Protein AF-0000000078668892 (afdb_homodimer)

Solvent-accessible surface area (backbone atoms only — not comparable to full-atom values): 5995 Å² total; per-residue (Å²): 111,35,78,48,78,40,58,36,57,44,70,56,50,52,53,49,54,52,47,44,39,72,72,66,41,97,46,91,60,46,65,30,52,51,51,50,52,10,47,50,52,43,48,51,60,62,54,60,57,58,66,67,120,111,33,78,48,76,38,60,36,55,45,71,57,49,53,54,51,54,53,48,44,39,72,74,66,42,96,45,91,62,46,65,30,52,51,51,49,51,11,47,49,52,42,47,49,60,62,55,62,58,59,65,67,117

Foldseek 3Di:
DDDDDDDDDPVVVVVQVVVLCVVPNDDPCSSVVSVVVVVVVVCCVVVVVVPPD/DDDDDDDDDPVVVVVQVVVLCVVPNDDPCSSVVSVVVVVVVVCCVVVVVVVPD

Nearest PDB structures (foldseek):
  6xqi-assembly2_D  TM=6.007E-01  e=3.814E+00  Human immunodeficiency virus type 1 (NEW YORK-5 ISOLATE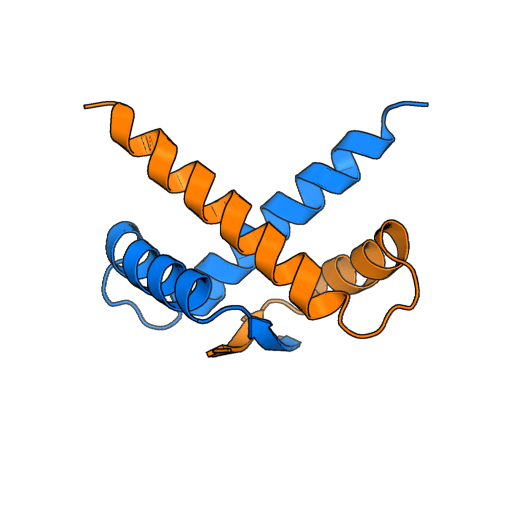)
  6xqi-assembly2_D  TM=6.011E-01  e=3.737E+00  Human immunodeficiency virus type 1 (NEW YORK-5 ISOLATE)

Secondary structure (DSSP, 8-state):
-EEEEEEE-HHHHHHHHHHHHHHH-S-TTHHHHHHHHHHHHHHHHHHHGGG--/-EEEEEEE-HHHHHHHHHHHHHHH-S-TTHHHHHHHHHHHHHHHHHHHGGGG-

Structure (mmCIF, N/CA/C/O backbone):
data_AF-0000000078668892-model_v1
#
loop_
_entity.id
_entity.type
_entity.pdbx_description
1 polymer 'XACb0070 ribbon-helix-helix domain-containing protein'
#
loop_
_atom_site.group_PDB
_atom_site.id
_atom_site.type_symbol
_atom_site.label_atom_id
_atom_site.label_alt_id
_atom_site.label_comp_id
_atom_site.label_asym_id
_atom_site.label_entity_id
_atom_site.label_seq_id
_atom_site.pdbx_PDB_ins_code
_atom_site.Cartn_x
_atom_site.Cartn_y
_atom_site.Cartn_z
_atom_site.occupancy
_atom_site.B_iso_or_equiv
_atom_site.auth_seq_id
_atom_site.auth_comp_id
_atom_site.auth_asym_id
_atom_site.auth_atom_id
_atom_site.pdbx_PDB_model_num
ATOM 1 N N . MET A 1 1 ? -7.309 -5.129 13.773 1 89.38 1 MET A N 1
ATOM 2 C CA . MET A 1 1 ? -6.977 -4.984 12.359 1 89.38 1 MET A CA 1
ATOM 3 C C . MET A 1 1 ? -7.723 -3.807 11.742 1 89.38 1 MET A C 1
ATOM 5 O O . MET A 1 1 ? -8.906 -3.596 12.023 1 89.38 1 MET A O 1
ATOM 9 N N . GLY A 1 2 ? -6.953 -2.893 11.133 1 88.94 2 GLY A N 1
ATOM 10 C CA . GLY A 1 2 ? -7.539 -1.763 10.422 1 88.94 2 GLY A CA 1
ATOM 11 C C . GLY A 1 2 ? -7.828 -2.055 8.961 1 88.94 2 GLY A C 1
ATOM 12 O O . GLY A 1 2 ? -7.293 -3.014 8.398 1 88.94 2 GLY A O 1
ATOM 13 N N . VAL A 1 3 ? -8.898 -1.413 8.445 1 93.5 3 VAL A N 1
ATOM 14 C CA . VAL A 1 3 ? -9.266 -1.571 7.039 1 93.5 3 VAL A CA 1
ATOM 15 C C . VAL A 1 3 ? -8.945 -0.29 6.273 1 93.5 3 VAL A C 1
ATOM 17 O O . VAL A 1 3 ? -9.25 0.812 6.738 1 93.5 3 VAL A O 1
ATOM 20 N N . ILE A 1 4 ? -8.273 -0.438 5.113 1 93.81 4 ILE A N 1
ATOM 21 C CA . ILE A 1 4 ? -7.969 0.696 4.246 1 93.81 4 ILE A CA 1
ATOM 22 C C . ILE A 1 4 ? -8.648 0.513 2.893 1 93.81 4 ILE A C 1
ATOM 24 O O . ILE A 1 4 ? -8.547 -0.55 2.277 1 93.81 4 ILE A O 1
ATOM 28 N N . THR A 1 5 ? -9.422 1.491 2.492 1 95.06 5 THR A N 1
ATOM 29 C CA . THR A 1 5 ? -10.031 1.573 1.169 1 95.06 5 THR A CA 1
ATOM 30 C C . THR A 1 5 ? -9.492 2.773 0.397 1 95.06 5 THR A C 1
ATOM 32 O O . THR A 1 5 ? -9.68 3.92 0.812 1 95.06 5 THR A O 1
ATOM 35 N N . VAL A 1 6 ? -8.789 2.443 -0.72 1 94.62 6 VAL A N 1
ATOM 36 C CA . VAL A 1 6 ? -8.125 3.529 -1.436 1 94.62 6 VAL A CA 1
ATOM 37 C C . VAL A 1 6 ? -8.312 3.346 -2.939 1 94.62 6 VAL A C 1
ATOM 39 O O . VAL A 1 6 ? -8.492 2.223 -3.416 1 94.62 6 VAL A O 1
ATOM 42 N N . LYS A 1 7 ? -8.391 4.516 -3.619 1 95.38 7 LYS A N 1
ATOM 43 C CA . LYS A 1 7 ? -8.414 4.523 -5.078 1 95.38 7 LYS A CA 1
ATOM 44 C C . LYS A 1 7 ? -7.02 4.766 -5.652 1 95.38 7 LYS A C 1
ATOM 46 O O . LYS A 1 7 ? -6.332 5.703 -5.246 1 95.38 7 LYS A O 1
ATOM 51 N N . ILE A 1 8 ? -6.645 3.877 -6.625 1 96.94 8 ILE A N 1
ATOM 52 C CA . ILE A 1 8 ? -5.336 4.008 -7.254 1 96.94 8 ILE A CA 1
ATOM 53 C C . ILE A 1 8 ? -5.469 3.842 -8.766 1 96.94 8 ILE A C 1
ATOM 55 O O . ILE A 1 8 ? -6.492 3.357 -9.25 1 96.94 8 ILE A O 1
ATOM 59 N N . PRO A 1 9 ? -4.461 4.348 -9.555 1 97.44 9 PRO A N 1
ATOM 60 C CA . PRO A 1 9 ? -4.508 4.148 -11.008 1 97.44 9 PRO A CA 1
ATOM 61 C C . PRO A 1 9 ? -4.699 2.684 -11.391 1 97.44 9 PRO A C 1
ATOM 63 O O . PRO A 1 9 ? -4.113 1.796 -10.773 1 97.44 9 PRO A O 1
ATOM 66 N N . ASP A 1 10 ? -5.543 2.453 -12.469 1 97.38 10 ASP A N 1
ATOM 67 C CA . ASP A 1 10 ? -5.871 1.104 -12.914 1 97.38 10 ASP A CA 1
ATOM 68 C C . ASP A 1 10 ? -4.613 0.321 -13.273 1 97.38 10 ASP A C 1
ATOM 70 O O . ASP A 1 10 ? -4.488 -0.86 -12.938 1 97.38 10 ASP A O 1
ATOM 74 N N . ASP A 1 11 ? -3.707 0.96 -13.961 1 97.25 11 ASP A N 1
ATOM 75 C CA . ASP A 1 11 ? -2.492 0.294 -14.422 1 97.25 11 ASP A CA 1
ATOM 76 C C . ASP A 1 11 ? -1.637 -0.167 -13.25 1 97.25 11 ASP A C 1
ATOM 78 O O . ASP A 1 11 ? -1.069 -1.261 -13.281 1 97.25 11 ASP A O 1
ATOM 82 N N . LEU A 1 12 ? -1.59 0.575 -12.203 1 98.12 12 LEU A N 1
ATOM 83 C CA . LEU A 1 12 ? -0.825 0.231 -11.016 1 98.12 12 LEU A CA 1
ATOM 84 C C . LEU A 1 12 ? -1.458 -0.949 -10.281 1 98.12 12 LEU A C 1
ATOM 86 O O . LEU A 1 12 ? -0.755 -1.86 -9.844 1 98.12 12 LEU A O 1
ATOM 90 N N . GLU A 1 13 ? -2.773 -0.894 -10.133 1 97.62 13 GLU A N 1
ATOM 91 C CA . GLU A 1 13 ? -3.508 -1.974 -9.477 1 97.62 13 GLU A CA 1
ATOM 92 C C . GLU A 1 13 ? -3.262 -3.309 -10.18 1 97.62 13 GLU A C 1
ATOM 94 O O . GLU A 1 13 ? -3.002 -4.32 -9.523 1 97.62 13 GLU A O 1
ATOM 99 N N . VAL A 1 14 ? -3.344 -3.27 -11.492 1 96.94 14 VAL A N 1
ATOM 100 C CA . VAL A 1 14 ? -3.186 -4.48 -12.289 1 96.94 14 VAL A CA 1
ATOM 101 C C . VAL A 1 14 ? -1.771 -5.031 -12.117 1 96.94 14 VAL A C 1
ATOM 103 O O . VAL A 1 14 ? -1.589 -6.227 -11.883 1 96.94 14 VAL A O 1
ATOM 106 N N . ARG A 1 15 ? -0.768 -4.203 -12.211 1 97.19 15 ARG A N 1
ATOM 107 C CA . ARG A 1 15 ? 0.623 -4.605 -12.039 1 97.19 15 ARG A CA 1
ATOM 108 C C . ARG A 1 15 ? 0.86 -5.172 -10.641 1 97.19 15 ARG A C 1
ATOM 110 O O . ARG A 1 15 ? 1.583 -6.16 -10.477 1 97.19 15 ARG A O 1
ATOM 117 N N . PHE A 1 16 ? 0.218 -4.52 -9.648 1 97.88 16 PHE A N 1
ATOM 118 C CA . PHE A 1 16 ? 0.379 -4.93 -8.258 1 97.88 16 PHE A CA 1
ATOM 119 C C . PHE A 1 16 ? -0.18 -6.332 -8.039 1 97.88 16 PHE A C 1
ATOM 121 O O . PHE A 1 16 ? 0.515 -7.207 -7.52 1 97.88 16 PHE A O 1
ATOM 128 N N . ARG A 1 17 ? -1.364 -6.605 -8.531 1 97.06 17 ARG A N 1
ATOM 129 C CA . ARG A 1 17 ? -2.02 -7.898 -8.359 1 97.06 17 ARG A CA 1
ATOM 130 C C . ARG A 1 17 ? -1.271 -9 -9.109 1 97.06 17 ARG A C 1
ATOM 132 O O . ARG A 1 17 ? -1.132 -10.117 -8.609 1 97.06 17 ARG A O 1
ATOM 139 N N . LYS A 1 18 ? -0.771 -8.633 -10.289 1 97.31 18 LYS A N 1
ATOM 140 C CA . LYS A 1 18 ? 0.005 -9.602 -11.062 1 97.31 18 LYS A CA 1
ATOM 141 C C . LYS A 1 18 ? 1.288 -9.984 -10.336 1 97.31 18 LYS A C 1
ATOM 143 O O . LYS A 1 18 ? 1.647 -11.164 -10.281 1 97.31 18 LYS A O 1
ATOM 148 N N . LYS A 1 19 ? 1.931 -9.039 -9.805 1 97.75 19 LYS A N 1
ATOM 149 C CA . LYS A 1 19 ? 3.199 -9.305 -9.125 1 97.75 19 LYS A CA 1
ATOM 150 C C . LYS A 1 19 ? 2.98 -10.07 -7.828 1 97.75 19 LYS A C 1
ATOM 152 O O . LYS A 1 19 ? 3.795 -10.922 -7.457 1 97.75 19 LYS A O 1
ATOM 157 N N . ILE A 1 20 ? 1.818 -9.805 -7.16 1 97.62 20 ILE A N 1
ATOM 158 C CA . ILE A 1 20 ? 1.479 -10.547 -5.949 1 97.62 20 ILE A CA 1
ATOM 159 C C . ILE A 1 20 ? 1.375 -12.039 -6.27 1 97.62 20 ILE A C 1
ATOM 161 O O . ILE A 1 20 ? 1.889 -12.875 -5.523 1 97.62 20 ILE A O 1
ATOM 165 N N . LEU A 1 21 ? 0.774 -12.297 -7.406 1 96.69 21 LEU A N 1
ATOM 166 C CA . LEU A 1 21 ? 0.648 -13.688 -7.84 1 96.69 21 LEU A CA 1
ATOM 167 C C . LEU A 1 21 ? 2.02 -14.305 -8.094 1 96.69 21 LEU A C 1
ATOM 169 O O . LEU A 1 21 ? 2.254 -15.461 -7.754 1 96.69 21 LEU A O 1
ATOM 173 N N . ASP A 1 22 ? 2.898 -13.484 -8.711 1 96.19 22 ASP A N 1
ATOM 174 C CA . ASP A 1 22 ? 4.246 -13.945 -9.016 1 96.19 22 ASP A CA 1
ATOM 175 C C . ASP A 1 22 ? 5.039 -14.234 -7.746 1 96.19 22 ASP A C 1
ATOM 177 O O . ASP A 1 22 ? 5.816 -15.188 -7.695 1 96.19 22 ASP A O 1
ATOM 181 N N . VAL A 1 23 ? 4.797 -13.469 -6.758 1 96.62 23 VAL A N 1
ATOM 182 C CA . VAL A 1 23 ? 5.617 -13.508 -5.551 1 96.62 23 VAL A CA 1
ATOM 183 C C . VAL A 1 23 ? 5.035 -14.523 -4.566 1 96.62 23 VAL A C 1
ATOM 185 O O . VAL A 1 23 ? 5.77 -15.312 -3.969 1 96.62 23 VAL A O 1
ATOM 188 N N . TYR A 1 24 ? 3.703 -14.562 -4.375 1 96.75 24 TYR A N 1
ATOM 189 C CA . TYR A 1 24 ? 3.086 -15.344 -3.311 1 96.75 24 TYR A CA 1
ATOM 190 C C . TYR A 1 24 ? 2.264 -16.484 -3.887 1 96.75 24 TYR A C 1
ATOM 192 O O . TYR A 1 24 ? 1.871 -17.406 -3.16 1 96.75 24 TYR A O 1
ATOM 200 N N . GLY A 1 25 ? 2.035 -16.438 -5.145 1 95.5 25 GLY A N 1
ATOM 201 C CA . GLY A 1 25 ? 1.087 -17.391 -5.711 1 95.5 25 GLY A CA 1
ATOM 202 C C . GLY A 1 25 ? -0.352 -17.078 -5.332 1 95.5 25 GLY A C 1
ATOM 203 O O . GLY A 1 25 ? -0.682 -15.953 -4.977 1 95.5 25 GLY A O 1
ATOM 204 N N . VAL A 1 26 ? -1.198 -18.109 -5.496 1 93 26 VAL A N 1
ATOM 205 C CA . VAL A 1 26 ? -2.607 -17.984 -5.145 1 93 26 VAL A CA 1
ATOM 206 C C . VAL A 1 26 ? -2.797 -18.266 -3.656 1 93 26 VAL A C 1
ATOM 208 O O . VAL A 1 26 ? -2.846 -19.438 -3.246 1 93 26 VAL A O 1
ATOM 211 N N . LYS A 1 27 ? -2.717 -17.234 -2.875 1 93.06 27 LYS A N 1
ATOM 212 C CA . LYS A 1 27 ? -2.811 -17.359 -1.424 1 93.06 27 LYS A CA 1
ATOM 213 C C . LYS A 1 27 ? -3.822 -16.375 -0.846 1 93.06 27 LYS A C 1
ATOM 215 O O . LYS A 1 27 ? -3.846 -15.211 -1.229 1 93.06 27 LYS A O 1
ATOM 220 N N . LYS A 1 28 ? -4.605 -16.984 0.022 1 92.69 28 LYS A N 1
ATOM 221 C CA . LYS A 1 28 ? -5.535 -16.125 0.742 1 92.69 28 LYS A CA 1
ATOM 222 C C . LYS A 1 28 ? -4.789 -15.086 1.577 1 92.69 28 LYS A C 1
ATOM 224 O O . LYS A 1 28 ? -3.809 -15.414 2.248 1 92.69 28 LYS A O 1
ATOM 229 N N . GLY A 1 29 ? -5.109 -13.852 1.394 1 93.38 29 GLY A N 1
ATOM 230 C CA . GLY A 1 29 ? -4.516 -12.82 2.234 1 93.38 29 GLY A CA 1
ATOM 231 C C . GLY A 1 29 ? -3.258 -12.219 1.636 1 93.38 29 GLY A C 1
ATOM 232 O O . GLY A 1 29 ? -2.639 -11.336 2.238 1 93.38 29 GLY A O 1
ATOM 233 N N . ALA A 1 30 ? -2.848 -12.734 0.481 1 96.06 30 ALA A N 1
ATOM 234 C CA . ALA A 1 30 ? -1.628 -12.258 -0.165 1 96.06 30 ALA A CA 1
ATOM 235 C C . ALA A 1 30 ? -1.687 -10.75 -0.402 1 96.06 30 ALA A C 1
ATOM 237 O O . ALA A 1 30 ? -0.68 -10.055 -0.256 1 96.06 30 ALA A O 1
ATOM 238 N N . LEU A 1 31 ? -2.791 -10.258 -0.759 1 95.5 31 LEU A N 1
ATOM 239 C CA . LEU A 1 31 ? -2.953 -8.828 -1 1 95.5 31 LEU A CA 1
ATOM 240 C C . LEU A 1 31 ? -2.662 -8.023 0.266 1 95.5 31 LEU A C 1
ATOM 242 O O . LEU A 1 31 ? -1.935 -7.031 0.222 1 95.5 31 LEU A O 1
ATOM 246 N N . GLY A 1 32 ? -3.242 -8.453 1.412 1 95.94 32 GLY 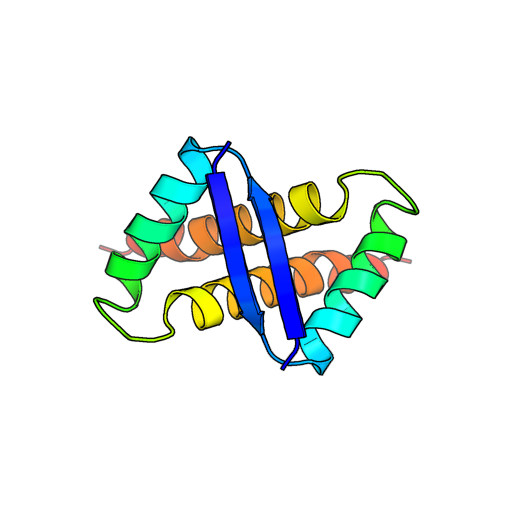A N 1
ATOM 247 C CA . GLY A 1 32 ? -3.008 -7.797 2.686 1 95.94 32 GLY A CA 1
ATOM 248 C C . GLY A 1 32 ? -1.546 -7.789 3.094 1 95.94 32 GLY A C 1
ATOM 249 O O . GLY A 1 32 ? -1.037 -6.781 3.588 1 95.94 32 GLY A O 1
ATOM 250 N N . LYS A 1 33 ? -0.915 -8.898 2.863 1 96.88 33 LYS A N 1
ATOM 251 C CA . LYS A 1 33 ? 0.506 -9.016 3.176 1 96.88 33 LYS A CA 1
ATOM 252 C C . LYS A 1 33 ? 1.339 -8.07 2.309 1 96.88 33 LYS A C 1
ATOM 254 O O . LYS A 1 33 ? 2.207 -7.355 2.816 1 96.88 33 LYS A O 1
ATOM 259 N N . ALA A 1 34 ? 1.064 -8.094 1.029 1 97.88 34 ALA A N 1
ATOM 260 C CA . ALA A 1 34 ? 1.811 -7.266 0.083 1 97.88 34 ALA A CA 1
ATOM 261 C C . ALA A 1 34 ? 1.65 -5.781 0.405 1 97.88 34 ALA A C 1
ATOM 263 O O . ALA A 1 34 ? 2.627 -5.027 0.393 1 97.88 34 ALA A O 1
ATOM 264 N N . ILE A 1 35 ? 0.425 -5.375 0.697 1 98.12 35 ILE A N 1
ATOM 265 C CA . ILE A 1 35 ? 0.165 -3.979 1.025 1 98.12 35 ILE A CA 1
ATOM 266 C C . ILE A 1 35 ? 0.874 -3.613 2.328 1 98.12 35 ILE A C 1
ATOM 268 O O . ILE A 1 35 ? 1.416 -2.514 2.459 1 98.12 35 ILE A O 1
ATOM 272 N N . SER A 1 36 ? 0.859 -4.52 3.338 1 98.25 36 SER A N 1
ATOM 273 C CA . SER A 1 36 ? 1.562 -4.27 4.59 1 98.25 36 SER A CA 1
ATOM 274 C C . SER A 1 36 ? 3.053 -4.043 4.355 1 98.25 36 SER A C 1
ATOM 276 O O . SER A 1 36 ? 3.641 -3.113 4.906 1 98.25 36 SER A O 1
ATOM 278 N N . GLU A 1 37 ? 3.598 -4.848 3.518 1 98.19 37 GLU A N 1
ATOM 279 C CA . GLU A 1 37 ? 5.008 -4.707 3.166 1 98.19 37 GLU A CA 1
ATOM 280 C C . GLU A 1 37 ? 5.266 -3.387 2.445 1 98.19 37 GLU A C 1
ATOM 282 O O . GLU A 1 37 ? 6.27 -2.715 2.709 1 98.19 37 GLU A O 1
ATOM 287 N N . ALA A 1 38 ? 4.383 -3.066 1.504 1 98.44 38 ALA A N 1
ATOM 288 C CA . ALA A 1 38 ? 4.5 -1.817 0.755 1 98.44 38 ALA A CA 1
A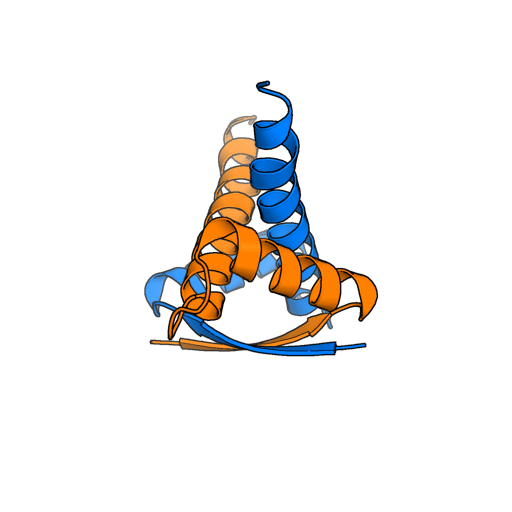TOM 289 C C . ALA A 1 38 ? 4.484 -0.613 1.692 1 98.44 38 ALA A C 1
ATOM 291 O O . ALA A 1 38 ? 5.293 0.306 1.545 1 98.44 38 ALA A O 1
ATOM 292 N N . ILE A 1 39 ? 3.598 -0.65 2.639 1 98.31 39 ILE A N 1
ATOM 293 C CA . ILE A 1 39 ? 3.477 0.44 3.602 1 98.31 39 ILE A CA 1
ATOM 294 C C . ILE A 1 39 ? 4.746 0.53 4.441 1 98.31 39 ILE A C 1
ATOM 296 O O . ILE A 1 39 ? 5.258 1.625 4.691 1 98.31 39 ILE A O 1
ATOM 300 N N . GLU A 1 40 ? 5.242 -0.573 4.852 1 98.38 40 GLU A N 1
ATOM 301 C CA . GLU A 1 40 ? 6.473 -0.582 5.637 1 98.38 40 GLU A CA 1
ATOM 302 C C . GLU A 1 40 ? 7.629 0.039 4.855 1 98.38 40 GLU A C 1
ATOM 304 O O . GLU A 1 40 ? 8.406 0.819 5.41 1 98.38 40 GLU A O 1
ATOM 309 N N . LEU A 1 41 ? 7.75 -0.304 3.598 1 97.94 41 LEU A N 1
ATOM 310 C CA . LEU A 1 41 ? 8.789 0.268 2.75 1 97.94 41 LEU A CA 1
ATOM 311 C C . LEU A 1 41 ? 8.641 1.783 2.656 1 97.94 41 LEU A C 1
ATOM 313 O O . LEU A 1 41 ? 9.633 2.514 2.732 1 97.94 41 LEU A O 1
ATOM 317 N N . TRP A 1 42 ? 7.477 2.189 2.463 1 98 42 TRP A N 1
ATOM 318 C CA . TRP A 1 42 ? 7.195 3.615 2.344 1 98 42 TRP A CA 1
ATOM 319 C C . TRP A 1 42 ? 7.543 4.352 3.635 1 98 42 TRP A C 1
ATOM 321 O O . TRP A 1 42 ? 8.133 5.434 3.602 1 98 42 TRP A O 1
ATOM 331 N N . LEU A 1 43 ? 7.184 3.76 4.789 1 98.12 43 LEU A N 1
ATOM 332 C CA . LEU A 1 43 ? 7.52 4.348 6.082 1 98.12 43 LEU A CA 1
ATOM 333 C C . LEU A 1 43 ? 9.031 4.438 6.266 1 98.12 43 LEU A C 1
ATOM 335 O O . LEU A 1 43 ? 9.539 5.453 6.734 1 98.12 43 LEU A O 1
ATOM 339 N N . GLU A 1 44 ? 9.68 3.396 5.949 1 96.75 44 GLU A N 1
ATOM 340 C CA . GLU A 1 44 ? 11.133 3.371 6.062 1 96.75 44 GLU A CA 1
ATOM 341 C C . GLU A 1 44 ? 11.773 4.477 5.23 1 96.75 44 GLU A C 1
ATOM 343 O O . GLU A 1 44 ? 12.727 5.121 5.668 1 96.75 44 GLU A O 1
ATOM 348 N N . LYS A 1 45 ? 11.281 4.645 4.059 1 95.69 45 LYS A N 1
ATOM 349 C CA . LYS A 1 45 ? 11.805 5.664 3.154 1 95.69 45 LYS A CA 1
ATOM 350 C C . LYS A 1 45 ? 11.633 7.059 3.746 1 95.69 45 LYS A C 1
ATOM 352 O O . LYS A 1 45 ? 12.5 7.922 3.578 1 95.69 45 LYS A O 1
ATOM 357 N N . HIS A 1 46 ? 10.586 7.297 4.422 1 95.69 46 HIS A N 1
ATOM 358 C CA . HIS A 1 46 ? 10.273 8.633 4.918 1 95.69 46 HIS A CA 1
ATOM 359 C C . HIS A 1 46 ? 10.758 8.812 6.355 1 95.69 46 HIS A C 1
ATOM 361 O O . HIS A 1 46 ? 10.734 9.922 6.887 1 95.69 46 HIS A O 1
ATOM 367 N N . GLU A 1 47 ? 10.969 7.734 7.043 1 9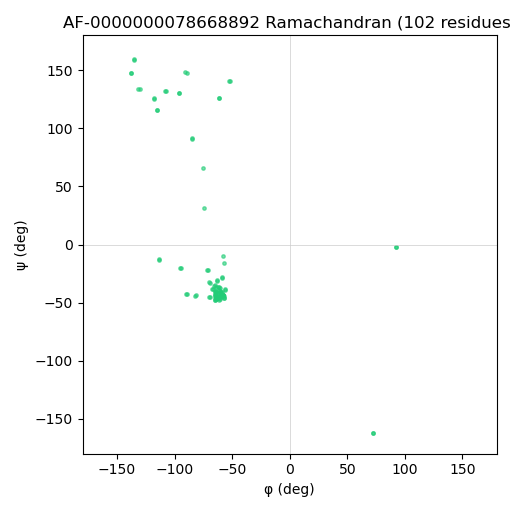1.12 47 GLU A N 1
ATOM 368 C CA . GLU A 1 47 ? 11.547 7.828 8.383 1 91.12 47 GLU A CA 1
ATOM 369 C C . GLU A 1 47 ? 13.062 7.953 8.328 1 91.12 47 GLU A C 1
ATOM 371 O O . GLU A 1 47 ? 13.68 8.562 9.203 1 91.12 47 GLU A O 1
ATOM 376 N N . LYS A 1 48 ? 13.68 7.188 7.523 1 79.31 48 LYS A N 1
ATOM 377 C CA . LYS A 1 48 ? 15.125 7.285 7.359 1 79.31 48 LYS A CA 1
ATOM 378 C C . LYS A 1 48 ? 15.531 8.688 6.902 1 79.31 48 LYS A C 1
ATOM 380 O O . LYS A 1 48 ? 16.641 9.141 7.191 1 79.31 48 LYS A O 1
ATOM 385 N N . SER A 1 49 ? 14.633 9.359 6.184 1 60.34 49 SER A N 1
ATOM 386 C CA . SER A 1 49 ? 15.055 10.688 5.746 1 60.34 49 SER A CA 1
ATOM 387 C C . SER A 1 49 ? 15.125 11.664 6.922 1 60.34 49 SER A C 1
ATOM 389 O O . SER A 1 49 ? 15.508 12.82 6.75 1 60.34 49 SER A O 1
ATOM 391 N N . GLY A 1 50 ? 14.508 11.461 7.934 1 50.34 50 GLY A N 1
ATOM 392 C CA . GLY A 1 50 ? 14.672 12.391 9.039 1 50.34 50 GLY A CA 1
ATOM 393 C C . GLY A 1 50 ? 16.094 12.422 9.578 1 50.34 50 GLY A C 1
ATOM 394 O O . GLY A 1 50 ? 16.359 13.086 10.578 1 50.34 50 GLY A O 1
ATOM 395 N N . GLU A 1 51 ? 16.703 11.344 9.469 1 48.59 51 GLU A N 1
ATOM 396 C CA . GLU A 1 51 ? 17.984 11.562 1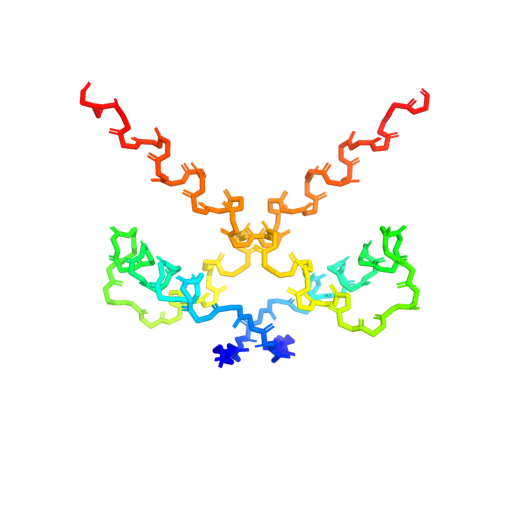0.109 1 48.59 51 GLU A CA 1
ATOM 397 C C . GLU A 1 51 ? 18.75 12.727 9.477 1 48.59 51 GLU A C 1
ATOM 399 O O . GLU A 1 51 ? 19.906 12.977 9.805 1 48.59 51 GLU A O 1
ATOM 404 N N . ARG A 1 52 ? 18.359 13.273 8.398 1 41.41 52 ARG A N 1
ATOM 405 C CA . ARG A 1 52 ? 19.312 14.359 8.141 1 41.41 52 ARG A CA 1
ATOM 406 C C . ARG A 1 52 ? 19.062 15.539 9.07 1 41.41 52 ARG A C 1
ATOM 408 O O . ARG A 1 52 ? 18.031 16.219 8.961 1 41.41 52 ARG A O 1
ATOM 415 N N . LYS A 1 53 ? 19.156 15.703 10.352 1 31.62 53 LYS A N 1
ATOM 416 C CA . LYS A 1 53 ? 19.516 17.047 10.805 1 31.62 53 LYS A CA 1
ATOM 417 C C . LYS A 1 53 ? 20.797 17.531 10.109 1 31.62 53 L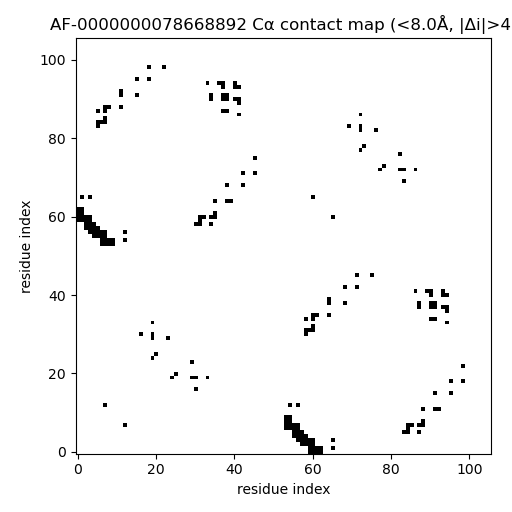YS A C 1
ATOM 419 O O . LYS A 1 53 ? 21.734 16.75 9.914 1 31.62 53 LYS A O 1
ATOM 424 N N . MET B 1 1 ? -9.633 4.176 -12.609 1 89.44 1 MET B N 1
ATOM 425 C CA . MET B 1 1 ? -9.109 4.066 -11.258 1 89.44 1 MET B CA 1
ATOM 426 C C . MET B 1 1 ? -9.625 2.809 -10.57 1 89.44 1 MET B C 1
ATOM 428 O O . MET B 1 1 ? -10.797 2.455 -10.719 1 89.44 1 MET B O 1
ATOM 432 N N . GLY B 1 2 ? -8.703 1.995 -10.055 1 89.12 2 GLY B N 1
ATOM 433 C CA . GLY B 1 2 ? -9.062 0.808 -9.297 1 89.12 2 GLY B CA 1
ATOM 434 C C . GLY B 1 2 ? -9.172 1.063 -7.801 1 89.12 2 GLY B C 1
ATOM 435 O O . GLY B 1 2 ? -8.656 2.064 -7.301 1 89.12 2 GLY B O 1
ATOM 436 N N . VAL B 1 3 ? -10.078 0.308 -7.16 1 93.56 3 VAL B N 1
ATOM 437 C CA . VAL B 1 3 ? -10.266 0.43 -5.719 1 93.56 3 VAL B CA 1
ATOM 438 C C . VAL B 1 3 ? -9.695 -0.798 -5.016 1 93.56 3 VAL B C 1
ATOM 440 O O . VAL B 1 3 ? -9.93 -1.932 -5.441 1 93.56 3 VAL B O 1
ATOM 443 N N . ILE B 1 4 ? -8.898 -0.56 -3.957 1 93.88 4 ILE B N 1
ATOM 444 C CA . ILE B 1 4 ? -8.344 -1.643 -3.154 1 93.88 4 ILE B CA 1
ATOM 445 C C . ILE B 1 4 ? -8.852 -1.531 -1.718 1 93.88 4 ILE B C 1
ATOM 447 O O . ILE B 1 4 ? -8.789 -0.458 -1.113 1 93.88 4 ILE B O 1
ATOM 451 N N . THR B 1 5 ? -9.43 -2.592 -1.221 1 95 5 THR B N 1
ATOM 452 C CA . THR B 1 5 ? -9.836 -2.736 0.173 1 95 5 THR B CA 1
ATOM 453 C C . THR B 1 5 ? -9.047 -3.854 0.853 1 95 5 THR B C 1
ATOM 455 O O . THR B 1 5 ? -9.148 -5.02 0.46 1 95 5 THR B O 1
ATOM 458 N N . VAL B 1 6 ? -8.25 -3.426 1.856 1 94.44 6 VAL B N 1
ATOM 459 C CA . VAL B 1 6 ? -7.379 -4.422 2.469 1 94.44 6 VAL B CA 1
ATOM 460 C C . VAL B 1 6 ? -7.383 -4.25 3.986 1 94.44 6 VAL B C 1
ATOM 462 O O . VAL B 1 6 ? -7.645 -3.156 4.492 1 94.44 6 VAL B O 1
ATOM 465 N N . LYS B 1 7 ? -7.223 -5.418 4.672 1 95.31 7 LYS B N 1
ATOM 466 C CA . LYS B 1 7 ? -7.047 -5.418 6.121 1 95.31 7 LYS B CA 1
ATOM 467 C C . LYS B 1 7 ? -5.57 -5.48 6.496 1 95.31 7 LYS B C 1
ATOM 469 O O . LYS B 1 7 ? -4.832 -6.328 5.992 1 95.31 7 LYS B O 1
ATOM 474 N N . ILE B 1 8 ? -5.184 -4.547 7.406 1 96.94 8 ILE B N 1
ATOM 475 C CA . ILE B 1 8 ? -3.795 -4.508 7.848 1 96.94 8 ILE B CA 1
ATOM 476 C C . ILE B 1 8 ? -3.74 -4.344 9.367 1 96.94 8 ILE B C 1
ATOM 478 O O . ILE B 1 8 ? -4.738 -3.977 9.992 1 96.94 8 ILE B O 1
ATOM 482 N N . PRO B 1 9 ? -2.588 -4.719 10.016 1 97.38 9 PRO B N 1
ATOM 483 C CA . PRO B 1 9 ? -2.459 -4.508 11.453 1 97.38 9 PRO B CA 1
ATOM 484 C C . PRO B 1 9 ? -2.764 -3.072 11.875 1 97.38 9 PRO B C 1
ATOM 486 O O . PRO B 1 9 ? -2.379 -2.129 11.18 1 97.38 9 PRO B O 1
ATOM 489 N N . ASP B 1 10 ? -3.469 -2.936 13.039 1 97.38 10 ASP B N 1
ATOM 490 C CA . ASP B 1 10 ? -3.887 -1.628 13.531 1 97.38 10 ASP B CA 1
ATOM 491 C C . ASP B 1 10 ? -2.686 -0.702 13.719 1 97.38 10 ASP B C 1
ATOM 493 O O . ASP B 1 10 ? -2.75 0.481 13.383 1 97.38 10 ASP B O 1
ATOM 497 N N . ASP B 1 11 ? -1.633 -1.206 14.289 1 97.25 11 ASP B N 1
ATOM 498 C CA . ASP B 1 11 ? -0.451 -0.401 14.578 1 97.25 11 ASP B CA 1
ATOM 499 C C . ASP B 1 11 ? 0.176 0.138 13.297 1 97.25 11 ASP B C 1
ATOM 501 O O . ASP B 1 11 ? 0.61 1.292 13.25 1 97.25 11 ASP B O 1
ATOM 505 N N . LEU B 1 12 ? 0.165 -0.605 12.242 1 98.06 12 LEU B N 1
ATOM 506 C CA . LEU B 1 12 ? 0.71 -0.192 10.953 1 98.06 12 LEU B CA 1
ATOM 507 C C . LEU B 1 12 ? -0.149 0.901 10.328 1 98.06 12 LEU B C 1
ATOM 509 O O . LEU B 1 12 ? 0.377 1.884 9.797 1 98.06 12 LEU B O 1
ATOM 513 N N . GLU B 1 13 ? -1.453 0.689 10.367 1 97.69 13 GLU B N 1
ATOM 514 C CA . GLU B 1 13 ? -2.389 1.673 9.828 1 97.69 13 GLU B CA 1
ATOM 515 C C . GLU B 1 13 ? -2.203 3.033 10.492 1 97.69 13 GLU B C 1
ATOM 517 O O . GLU B 1 13 ? -2.158 4.062 9.812 1 97.69 13 GLU B O 1
ATOM 522 N N . VAL B 1 14 ? -2.102 2.988 11.812 1 96.94 14 VAL B N 1
ATOM 523 C CA . VAL B 1 14 ? -1.977 4.219 12.586 1 96.94 14 VAL B CA 1
ATOM 524 C C . VAL B 1 14 ? -0.672 4.926 12.227 1 96.94 14 VAL B C 1
ATOM 526 O O . VAL B 1 14 ? -0.663 6.137 11.984 1 96.94 14 VAL B O 1
ATOM 529 N N . ARG B 1 15 ? 0.42 4.23 12.164 1 97.19 15 ARG B N 1
ATOM 530 C CA . ARG B 1 15 ? 1.717 4.797 11.805 1 97.19 15 ARG B CA 1
ATOM 531 C C . ARG B 1 15 ? 1.691 5.375 10.398 1 97.19 15 ARG B C 1
ATOM 533 O O . ARG B 1 15 ? 2.264 6.438 10.141 1 97.19 15 ARG B O 1
ATOM 540 N N . PHE B 1 16 ? 0.998 4.652 9.492 1 97.88 16 PHE B N 1
ATOM 541 C CA . PHE B 1 16 ? 0.916 5.062 8.094 1 97.88 16 PHE B CA 1
ATOM 542 C C . PHE B 1 16 ? 0.173 6.387 7.965 1 97.88 16 PHE B C 1
ATOM 544 O O . PHE B 1 16 ? 0.683 7.332 7.363 1 97.88 16 PHE B O 1
ATOM 551 N N . ARG B 1 17 ? -0.951 6.52 8.633 1 97.12 17 ARG B N 1
ATOM 552 C CA . ARG B 1 17 ? -1.771 7.723 8.562 1 97.12 17 ARG B CA 1
ATOM 553 C C . ARG B 1 17 ? -1.061 8.906 9.203 1 97.12 17 ARG B C 1
ATOM 555 O O . ARG B 1 17 ? -1.125 10.031 8.695 1 97.12 17 ARG B O 1
ATOM 562 N N . LYS B 1 18 ? -0.363 8.625 10.305 1 97.38 18 LYS B N 1
ATOM 563 C CA . LYS B 1 18 ? 0.394 9.68 10.969 1 97.38 18 LYS B CA 1
ATOM 564 C C . LYS B 1 18 ? 1.507 10.211 10.062 1 97.38 18 LYS B C 1
ATOM 566 O O . LYS B 1 18 ? 1.713 11.422 9.969 1 97.38 18 LYS B O 1
ATOM 571 N N . LYS B 1 19 ? 2.184 9.336 9.445 1 97.75 19 LYS B N 1
ATOM 572 C CA . LYS B 1 19 ? 3.305 9.742 8.602 1 97.75 19 LYS B CA 1
ATOM 573 C C . LYS B 1 19 ? 2.816 10.469 7.352 1 97.75 19 LYS B C 1
ATOM 575 O O . LYS B 1 19 ? 3.463 11.406 6.879 1 97.75 19 LYS B O 1
ATOM 580 N N . ILE B 1 20 ? 1.603 10.055 6.844 1 97.69 20 ILE B N 1
ATOM 581 C CA . ILE B 1 20 ? 1.013 10.742 5.699 1 97.69 20 ILE B CA 1
ATOM 582 C C . ILE B 1 20 ? 0.782 12.211 6.039 1 97.69 20 ILE B C 1
ATOM 584 O O . ILE B 1 20 ? 1.084 13.094 5.234 1 97.69 20 ILE B O 1
ATOM 588 N N . LEU B 1 21 ? 0.319 12.414 7.254 1 96.81 21 LEU B N 1
ATOM 589 C CA . LEU B 1 21 ? 0.093 13.781 7.707 1 96.81 21 LEU B CA 1
ATOM 590 C C . LEU B 1 21 ? 1.405 14.555 7.773 1 96.81 21 LEU B C 1
ATOM 592 O O . LEU B 1 21 ? 1.455 15.727 7.41 1 96.81 21 LEU B O 1
ATOM 596 N N . ASP B 1 22 ? 2.457 13.859 8.25 1 96.25 22 ASP B N 1
ATOM 597 C CA . ASP B 1 22 ? 3.773 14.477 8.375 1 96.25 22 ASP B CA 1
ATOM 598 C C . ASP B 1 22 ? 4.344 14.836 7.008 1 96.25 22 ASP B C 1
ATOM 600 O O . ASP B 1 22 ? 4.992 15.875 6.855 1 96.25 22 ASP B O 1
ATOM 604 N N . VAL B 1 23 ? 4.07 14.023 6.055 1 96.62 23 VAL B N 1
ATOM 605 C CA . VAL B 1 23 ? 4.707 14.148 4.746 1 96.62 23 VAL B CA 1
ATOM 606 C C . VAL B 1 23 ? 3.881 15.078 3.855 1 96.62 23 VAL B C 1
ATOM 608 O O . VAL B 1 23 ? 4.434 15.938 3.164 1 96.62 23 VAL B O 1
ATOM 611 N N . TYR B 1 24 ? 2.545 14.969 3.859 1 96.75 24 TYR B N 1
ATOM 612 C CA . TYR B 1 24 ? 1.702 15.664 2.895 1 96.75 24 TYR B CA 1
ATOM 613 C C . TYR B 1 24 ? 0.839 16.719 3.582 1 96.75 24 TYR B C 1
ATOM 615 O O . TYR B 1 24 ? 0.253 17.578 2.92 1 96.75 24 TYR B O 1
ATOM 623 N N . GLY B 1 25 ? 0.787 16.641 4.863 1 95.69 25 GLY B N 1
ATOM 624 C CA . GLY B 1 25 ? -0.184 17.469 5.562 1 95.69 25 GLY B CA 1
ATOM 625 C C . GLY B 1 25 ? -1.613 17 5.383 1 95.69 25 GLY B C 1
ATOM 626 O O . GLY B 1 25 ? -1.849 15.836 5.059 1 95.69 25 GLY B O 1
ATOM 627 N N . VAL B 1 26 ? -2.547 17.906 5.668 1 93.19 26 VAL B N 1
ATOM 628 C CA . VAL B 1 26 ? -3.965 17.609 5.504 1 93.19 26 VAL B CA 1
ATOM 629 C C . VAL B 1 26 ? -4.387 17.859 4.059 1 93.19 26 VAL B C 1
ATOM 63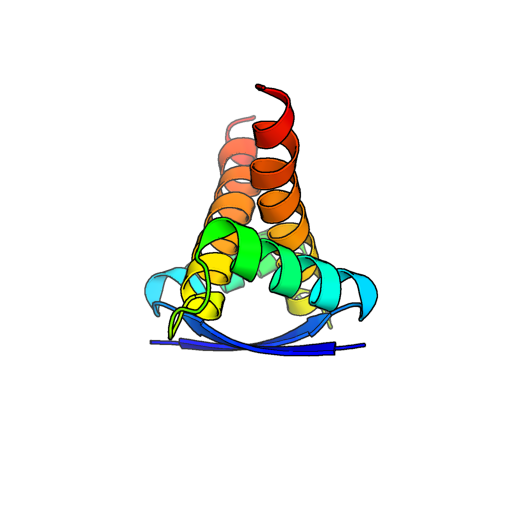1 O O . VAL B 1 26 ? -4.609 19.016 3.664 1 93.19 26 VAL B O 1
ATOM 634 N N . LYS B 1 27 ? -4.316 16.828 3.273 1 93.12 27 LYS B N 1
ATOM 635 C CA . LYS B 1 27 ? -4.617 16.938 1.849 1 93.12 27 LYS B CA 1
ATOM 636 C C . LYS B 1 27 ? -5.574 15.836 1.403 1 93.12 27 LYS B C 1
ATOM 638 O O . LYS B 1 27 ? -5.414 14.68 1.787 1 93.12 27 LYS B O 1
ATOM 643 N N . LYS B 1 28 ? -6.539 16.344 0.653 1 92.88 28 LYS B N 1
ATOM 644 C CA . LYS B 1 28 ? -7.449 15.367 0.057 1 92.88 28 LYS B CA 1
ATOM 645 C C . LYS B 1 28 ? -6.707 14.422 -0.876 1 92.88 28 LYS B C 1
ATOM 647 O O . LYS B 1 28 ? -5.871 14.852 -1.672 1 92.88 28 LYS B O 1
ATOM 652 N N . GLY B 1 29 ? -6.852 13.172 -0.658 1 93.44 29 GLY B N 1
ATOM 653 C CA . GLY B 1 29 ? -6.258 12.211 -1.571 1 93.44 29 GLY B CA 1
ATOM 654 C C . GLY B 1 29 ? -4.871 11.766 -1.151 1 93.44 29 GLY B C 1
ATOM 655 O O . GLY B 1 29 ? -4.23 10.969 -1.841 1 93.44 29 GLY B O 1
ATOM 656 N N . ALA B 1 30 ? -4.375 12.336 -0.053 1 96.12 30 ALA B N 1
ATOM 657 C CA . ALA B 1 30 ? -3.029 12.008 0.421 1 96.12 30 ALA B CA 1
ATOM 658 C C . ALA B 1 30 ? -2.875 10.508 0.653 1 96.12 30 ALA B C 1
ATOM 660 O O . ALA B 1 30 ? -1.821 9.938 0.367 1 96.12 30 ALA B O 1
ATOM 661 N N . LEU B 1 31 ? -3.861 9.891 1.149 1 95.62 31 LEU B N 1
ATOM 662 C CA . LEU B 1 31 ? -3.82 8.453 1.396 1 95.62 31 LEU B CA 1
ATOM 663 C C . LEU B 1 31 ? -3.611 7.688 0.097 1 95.62 31 LEU B C 1
ATOM 665 O O . LEU B 1 31 ? -2.773 6.781 0.033 1 95.62 31 LEU B O 1
ATOM 669 N N . GLY B 1 32 ? -4.387 8.031 -0.95 1 96.06 32 GLY B N 1
ATOM 670 C CA . GLY B 1 32 ? -4.25 7.398 -2.252 1 96.06 32 GLY B CA 1
ATOM 671 C C . GLY B 1 32 ? -2.867 7.562 -2.854 1 96.06 32 GLY B C 1
ATOM 672 O O . GLY B 1 32 ? -2.314 6.621 -3.424 1 96.06 32 GLY B O 1
ATOM 673 N N . LYS B 1 33 ? -2.34 8.727 -2.701 1 96.94 33 LYS B N 1
ATOM 674 C CA . LYS B 1 33 ? -0.997 9.008 -3.203 1 96.94 33 LYS B CA 1
ATOM 675 C C . LYS B 1 33 ? 0.05 8.18 -2.467 1 96.94 33 LYS B C 1
ATOM 677 O O . LYS B 1 33 ? 0.919 7.57 -3.092 1 96.94 33 LYS B O 1
ATOM 682 N N . ALA B 1 34 ? -0.048 8.18 -1.165 1 97.88 34 ALA B N 1
ATOM 683 C CA . ALA B 1 34 ? 0.913 7.449 -0.339 1 97.88 34 ALA B CA 1
ATOM 684 C C . ALA B 1 34 ? 0.886 5.957 -0.648 1 97.88 34 ALA B C 1
ATOM 686 O O . ALA B 1 34 ? 1.937 5.324 -0.78 1 97.88 34 ALA B O 1
ATOM 687 N N . ILE B 1 35 ? -0.321 5.406 -0.772 1 98.12 35 ILE B N 1
ATOM 688 C CA . ILE B 1 35 ? -0.457 3.986 -1.076 1 98.12 35 ILE B CA 1
ATOM 689 C C . ILE B 1 35 ? 0.103 3.701 -2.467 1 98.12 35 ILE B C 1
ATOM 691 O O . ILE B 1 35 ? 0.746 2.672 -2.686 1 98.12 35 ILE B O 1
ATOM 695 N N . SER B 1 36 ? -0.142 4.598 -3.453 1 98.31 36 SER B N 1
ATOM 696 C CA . SER B 1 36 ? 0.407 4.426 -4.793 1 98.31 36 SER B CA 1
ATOM 697 C C . SER B 1 36 ? 1.932 4.379 -4.766 1 98.31 36 SER B C 1
ATOM 699 O O . SER B 1 36 ? 2.543 3.52 -5.402 1 98.31 36 SER B O 1
ATOM 701 N N . GLU B 1 37 ? 2.482 5.246 -4.012 1 98.25 37 GLU B N 1
ATOM 702 C CA . GLU B 1 37 ? 3.934 5.277 -3.855 1 98.25 37 GLU B CA 1
ATOM 703 C C . GLU B 1 37 ? 4.445 4 -3.189 1 98.25 37 GLU B C 1
ATOM 705 O O . GLU B 1 37 ? 5.473 3.453 -3.592 1 98.25 37 GLU B O 1
ATOM 710 N N . ALA B 1 38 ? 3.736 3.59 -2.135 1 98.44 38 ALA B N 1
ATOM 711 C CA . ALA B 1 38 ? 4.098 2.369 -1.418 1 98.44 38 ALA B CA 1
ATOM 712 C C . ALA B 1 38 ? 4.098 1.163 -2.354 1 98.44 38 ALA B C 1
ATOM 714 O O . ALA B 1 38 ? 5.023 0.347 -2.326 1 98.44 38 ALA B O 1
ATOM 715 N N . ILE B 1 39 ? 3.088 1.074 -3.172 1 98.31 39 ILE B N 1
ATOM 716 C CA . ILE B 1 39 ? 2.967 -0.029 -4.117 1 98.31 39 ILE B CA 1
ATOM 717 C C . ILE B 1 39 ? 4.113 0.026 -5.125 1 98.31 39 ILE B C 1
ATOM 719 O O . ILE B 1 39 ? 4.711 -1.002 -5.453 1 98.31 39 ILE B O 1
ATOM 723 N N . GLU B 1 40 ? 4.41 1.185 -5.594 1 98.38 40 GLU B N 1
ATOM 724 C CA . GLU B 1 40 ? 5.512 1.335 -6.535 1 98.38 40 GLU B CA 1
ATOM 725 C C . GLU B 1 40 ? 6.828 0.859 -5.926 1 98.38 40 GLU B C 1
ATOM 727 O O . GLU B 1 40 ? 7.609 0.171 -6.586 1 98.38 40 GLU B O 1
ATOM 732 N N . LEU B 1 41 ? 7.086 1.22 -4.691 1 97.88 41 LEU B N 1
ATOM 733 C CA . LEU B 1 41 ? 8.289 0.78 -3.998 1 97.88 41 LEU B CA 1
ATOM 734 C C . LEU B 1 41 ? 8.336 -0.741 -3.898 1 97.88 41 LEU B C 1
ATOM 736 O O . LEU B 1 41 ? 9.391 -1.351 -4.113 1 97.88 41 LEU B O 1
ATOM 740 N N . TRP B 1 42 ? 7.258 -1.275 -3.551 1 98.06 42 TRP B N 1
ATOM 741 C CA . TRP B 1 42 ? 7.164 -2.725 -3.404 1 98.06 42 TRP B CA 1
ATOM 742 C C . TRP B 1 42 ? 7.418 -3.424 -4.734 1 98.06 42 TRP B C 1
ATOM 744 O O . TRP B 1 42 ? 8.125 -4.43 -4.789 1 98.06 42 TRP B O 1
ATOM 754 N N . LEU B 1 43 ? 6.852 -2.898 -5.832 1 98.12 43 LEU B N 1
ATOM 755 C CA . LEU B 1 43 ? 7.074 -3.455 -7.16 1 98.12 43 LEU B CA 1
ATOM 756 C C . LEU B 1 43 ? 8.547 -3.365 -7.551 1 98.12 43 LEU B C 1
ATOM 758 O O . LEU B 1 43 ? 9.109 -4.32 -8.094 1 98.12 43 LEU B O 1
ATOM 762 N N . GLU B 1 44 ? 9.094 -2.25 -7.32 1 96.75 44 GLU B N 1
ATOM 763 C CA . GLU B 1 44 ? 10.508 -2.055 -7.637 1 96.75 44 GLU B CA 1
ATOM 764 C C . GLU B 1 44 ? 11.383 -3.07 -6.902 1 96.75 44 GLU B C 1
ATOM 766 O O . GLU B 1 44 ? 12.336 -3.6 -7.473 1 96.75 44 GLU B O 1
ATOM 771 N N . LYS B 1 45 ? 11.086 -3.273 -5.676 1 95.62 45 LYS B N 1
ATOM 772 C CA . LYS B 1 45 ? 11.844 -4.219 -4.859 1 95.62 45 LYS B CA 1
ATOM 773 C C . LYS B 1 45 ? 11.758 -5.629 -5.434 1 95.62 45 LYS B C 1
ATOM 775 O O . LYS B 1 45 ? 12.734 -6.379 -5.395 1 95.62 45 LYS B O 1
ATOM 780 N N . HIS B 1 46 ? 10.656 -6.004 -5.953 1 95.69 46 HIS B N 1
ATOM 781 C CA . HIS B 1 46 ? 10.445 -7.371 -6.418 1 95.69 46 HIS B CA 1
ATOM 782 C C . HIS B 1 46 ? 10.742 -7.5 -7.906 1 95.69 46 HIS B C 1
ATOM 784 O O . HIS B 1 46 ? 10.797 -8.609 -8.438 1 95.69 46 HIS B O 1
ATOM 790 N N . GLU B 1 47 ? 10.727 -6.426 -8.609 1 90.94 47 GLU B N 1
ATOM 791 C CA . GLU B 1 47 ? 11.125 -6.465 -10.016 1 90.94 47 GLU B CA 1
ATOM 792 C C . GLU B 1 47 ? 12.648 -6.426 -10.164 1 90.94 47 GLU B C 1
ATOM 794 O O . GLU B 1 47 ? 13.195 -6.977 -11.117 1 90.94 47 GLU B O 1
ATOM 799 N N . LYS B 1 48 ? 13.281 -5.598 -9.438 1 79.5 48 LYS B N 1
ATOM 800 C CA . LYS B 1 48 ? 14.734 -5.543 -9.461 1 79.5 48 LYS B CA 1
ATOM 801 C C . LYS B 1 48 ? 15.344 -6.887 -9.07 1 79.5 48 LYS B C 1
ATOM 803 O O . LYS B 1 48 ? 16.453 -7.223 -9.5 1 79.5 48 LYS B O 1
ATOM 808 N N . SER B 1 49 ? 14.625 -7.652 -8.273 1 60.66 49 SER B N 1
ATOM 809 C CA . SER B 1 49 ? 15.234 -8.922 -7.887 1 60.66 49 SER B CA 1
ATOM 810 C C . SER B 1 49 ? 15.266 -9.898 -9.055 1 60.66 49 SER B C 1
ATOM 812 O O . SER B 1 49 ? 15.781 -11.008 -8.93 1 60.66 49 SER B O 1
ATOM 814 N N . GLY B 1 50 ? 14.516 -9.766 -9.977 1 50.84 50 GLY B N 1
ATOM 815 C CA . GLY B 1 50 ? 14.656 -10.688 -11.086 1 50.84 50 GLY B CA 1
ATOM 816 C C . GLY B 1 50 ? 16 -10.578 -11.789 1 50.84 50 GLY B C 1
ATOM 817 O O . GLY B 1 50 ? 16.234 -11.242 -12.797 1 50.84 50 GLY B O 1
ATOM 818 N N . GLU B 1 51 ? 16.484 -9.43 -11.781 1 49.16 51 GLU B N 1
ATOM 819 C CA . GLU B 1 51 ? 17.688 -9.5 -12.602 1 49.16 51 GLU B CA 1
ATOM 820 C C . GLU B 1 51 ? 18.656 -10.555 -12.062 1 49.16 51 GLU B C 1
ATOM 822 O O . GLU B 1 51 ? 19.766 -10.711 -12.586 1 49.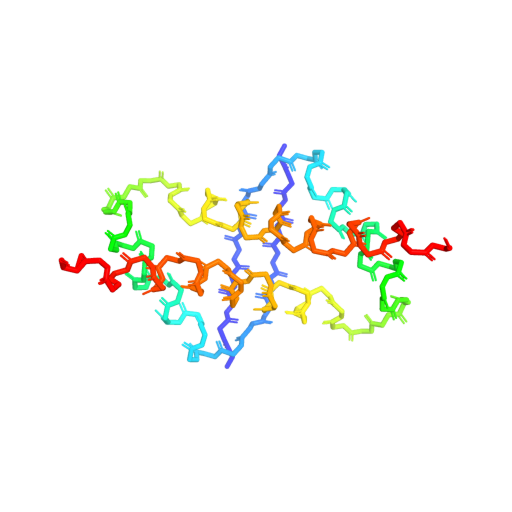16 51 GLU B O 1
ATOM 827 N N . ARG B 1 52 ? 18.531 -11.023 -10.898 1 41.59 52 ARG B N 1
ATOM 828 C CA . ARG B 1 52 ? 19.656 -11.938 -10.734 1 41.59 52 ARG B CA 1
ATOM 829 C C . ARG B 1 52 ? 19.438 -13.227 -11.508 1 41.59 52 ARG B C 1
ATOM 831 O O . ARG B 1 52 ? 20.203 -14.188 -11.367 1 41.59 52 ARG B O 1
ATOM 838 N N . LYS B 1 53 ? 18.859 -13.508 -12.555 1 33 53 LYS B N 1
ATOM 839 C CA . LYS B 1 53 ? 19.312 -14.805 -13.047 1 33 53 LYS B CA 1
ATOM 840 C C . LYS B 1 53 ? 20.812 -14.805 -13.297 1 33 53 LYS B C 1
ATOM 842 O O . LYS B 1 53 ? 21.375 -13.828 -13.805 1 33 53 LYS B O 1
#

Organism: Thermococcus barophilus (strain DSM 11836 / MP) (NCBI:txid391623)

pLDDT: mean 91.14, std 14.94, range [31.62, 98.44]

Sequence (106 aa):
MGVITVKIPDDLEVRFRKKILDVYGVKKGALGKAISEAIELWLEKHEKSGERKMGVITVKIPDDLEVRFRKKILDVYGVKKGALGKAISEAIELWLEKHEKSGERK

InterPro domains:
  IPR013321 Arc-type ribbon-helix-helix [G3DSA:1.10.1220.10] (4-47)

Radius of gyration: 13.89 Å; Cα contacts (8 Å, |Δi|>4): 109; chains: 2; bounding box: 30×36×29 Å